Protein AF-A0A3P7T7S3-F1 (afdb_monomer)

Sequence (122 aa):
MASRCMVTDGALITIINRRFWKIALPLADFLIQFIFPGFLLIVLHISFIREPIIDFDNKHNRFGRTPRDQSRILITAVTITFLTVQIPTAFFTIITFTINQFNSNLICEPYITNINVLCYKI

Structure (mmCIF, N/CA/C/O backbone):
data_AF-A0A3P7T7S3-F1
#
_entry.id   AF-A0A3P7T7S3-F1
#
loop_
_atom_site.group_PDB
_atom_site.id
_atom_site.type_symbol
_atom_site.label_atom_id
_atom_site.label_alt_id
_atom_site.label_comp_id
_atom_site.label_asym_id
_atom_site.label_entity_id
_atom_site.label_seq_id
_atom_site.pdbx_PDB_ins_code
_atom_site.Cartn_x
_atom_site.Cartn_y
_atom_site.Cartn_z
_atom_site.occupancy
_atom_site.B_iso_or_equiv
_atom_site.auth_seq_id
_atom_site.auth_comp_id
_atom_site.auth_asym_id
_atom_site.auth_atom_id
_atom_site.pdbx_PDB_model_num
ATOM 1 N N . MET A 1 1 ? -45.788 -15.456 38.166 1.00 43.88 1 MET A N 1
ATOM 2 C CA . MET A 1 1 ? -44.399 -15.798 37.789 1.00 43.88 1 MET A CA 1
ATOM 3 C C . MET A 1 1 ? -44.320 -15.883 36.274 1.00 43.88 1 MET A C 1
ATOM 5 O O . MET A 1 1 ? -44.927 -16.787 35.729 1.00 43.88 1 MET A O 1
ATOM 9 N N . ALA A 1 2 ? -43.673 -14.913 35.621 1.00 49.75 2 ALA A N 1
ATOM 10 C CA . ALA A 1 2 ? -43.110 -14.993 34.261 1.00 49.75 2 ALA A CA 1
ATOM 11 C C . ALA A 1 2 ? -42.591 -13.591 33.891 1.00 49.75 2 ALA A C 1
ATOM 13 O O . ALA A 1 2 ? -43.232 -12.847 33.151 1.00 49.75 2 ALA A O 1
ATOM 14 N N . SER A 1 3 ? -41.465 -13.192 34.491 1.00 46.44 3 SER A N 1
ATOM 15 C CA . SER A 1 3 ? -40.726 -12.012 34.032 1.00 46.44 3 SER A CA 1
ATOM 16 C C . SER A 1 3 ? -39.788 -12.445 32.906 1.00 46.44 3 SER A C 1
ATOM 18 O O . SER A 1 3 ? -39.175 -13.507 32.970 1.00 46.44 3 SER A O 1
ATOM 20 N N . ARG A 1 4 ? -39.766 -11.650 31.842 1.00 49.16 4 ARG A N 1
ATOM 21 C CA . ARG A 1 4 ? -39.233 -11.948 30.511 1.00 49.16 4 ARG A CA 1
ATOM 22 C C . ARG A 1 4 ? -37.712 -12.155 30.510 1.00 49.16 4 ARG A C 1
ATOM 24 O O . ARG A 1 4 ? -36.967 -11.189 30.632 1.00 49.16 4 ARG A O 1
ATOM 31 N N . CYS A 1 5 ? -37.255 -13.373 30.230 1.00 55.66 5 CYS A N 1
ATOM 32 C CA . CYS A 1 5 ? -35.876 -13.660 29.819 1.00 55.66 5 CYS A CA 1
ATOM 33 C C . CYS A 1 5 ? -35.798 -13.712 28.283 1.00 55.66 5 CYS A C 1
ATOM 35 O O . CYS A 1 5 ? -35.611 -14.774 27.706 1.00 55.66 5 CYS A O 1
ATOM 37 N N . MET A 1 6 ? -36.046 -12.588 27.604 1.00 54.06 6 MET A N 1
ATOM 38 C CA . MET A 1 6 ? -35.883 -12.488 26.143 1.00 54.06 6 MET A CA 1
ATOM 39 C C . MET A 1 6 ? -35.630 -11.036 25.717 1.00 54.06 6 MET A C 1
ATOM 41 O O . MET A 1 6 ? -36.409 -10.469 24.960 1.00 54.06 6 MET A O 1
ATOM 45 N N . VAL A 1 7 ? -34.595 -10.384 26.261 1.00 51.78 7 VAL A N 1
ATOM 46 C CA . VAL A 1 7 ? -34.182 -9.023 25.827 1.00 51.78 7 VAL A CA 1
ATOM 47 C C . VAL A 1 7 ? -32.652 -8.832 25.783 1.00 51.78 7 VAL A C 1
ATOM 49 O O . VAL A 1 7 ? -32.177 -7.845 25.234 1.00 51.78 7 VAL A O 1
ATOM 52 N N . THR A 1 8 ? -31.838 -9.774 26.266 1.00 55.78 8 THR A N 1
ATOM 53 C CA . THR A 1 8 ? -30.369 -9.613 26.289 1.00 55.78 8 THR A CA 1
ATOM 54 C C . THR A 1 8 ? -29.646 -10.212 25.082 1.00 55.78 8 THR A C 1
ATOM 56 O O . THR A 1 8 ? -28.674 -9.623 24.616 1.00 55.78 8 THR A O 1
ATOM 59 N N . ASP A 1 9 ? -30.134 -11.312 24.505 1.00 55.72 9 ASP A N 1
ATOM 60 C CA . ASP A 1 9 ? -29.376 -12.035 23.469 1.00 55.72 9 ASP A CA 1
ATOM 61 C C . ASP A 1 9 ? -29.383 -11.305 22.117 1.00 55.72 9 ASP A C 1
ATOM 63 O O . ASP A 1 9 ? -28.350 -11.189 21.458 1.00 55.72 9 ASP A O 1
ATOM 67 N N . GLY A 1 10 ? -30.516 -10.705 21.733 1.00 61.06 10 GLY A N 1
ATOM 68 C CA . GLY A 1 10 ? -30.611 -9.892 20.513 1.00 61.06 10 GLY A CA 1
ATOM 69 C C . GLY A 1 10 ? -29.765 -8.613 20.571 1.00 61.06 10 GLY A C 1
ATOM 70 O O . GLY A 1 10 ? -29.164 -8.218 19.569 1.00 61.06 10 GLY A O 1
ATOM 71 N N . ALA A 1 11 ? -29.660 -7.995 21.752 1.00 61.62 11 ALA A N 1
ATOM 72 C CA . ALA A 1 11 ? -28.814 -6.825 21.988 1.00 61.62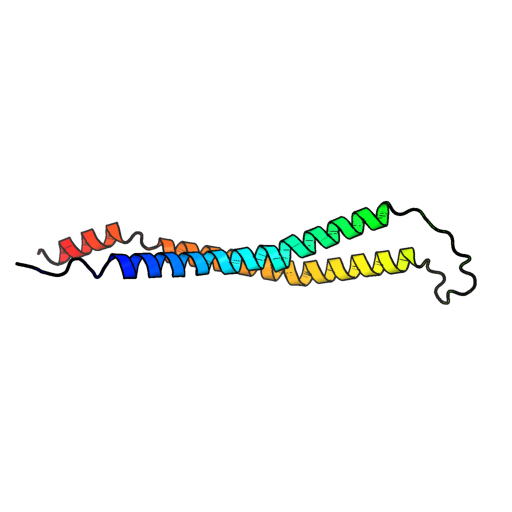 11 ALA A CA 1
ATOM 73 C C . ALA A 1 11 ? -27.320 -7.193 21.974 1.00 61.62 11 ALA A C 1
ATOM 75 O O . ALA A 1 11 ? -26.505 -6.480 21.392 1.00 61.62 11 ALA A O 1
ATOM 76 N N . LEU A 1 12 ? -26.951 -8.341 22.549 1.00 58.94 12 LEU A N 1
ATOM 77 C CA . LEU A 1 12 ? -25.570 -8.819 22.552 1.00 58.94 12 LEU A CA 1
ATOM 78 C C . LEU A 1 12 ? -25.086 -9.161 21.135 1.00 58.94 12 LEU A C 1
ATOM 80 O O . LEU A 1 12 ? -24.010 -8.722 20.730 1.00 58.94 12 LEU A O 1
ATOM 84 N N . ILE A 1 13 ? -25.903 -9.868 20.347 1.00 64.81 13 ILE A N 1
ATOM 85 C CA . ILE A 1 13 ? -25.585 -10.225 18.954 1.00 64.81 13 ILE A CA 1
ATOM 86 C C . ILE A 1 13 ? -25.426 -8.967 18.090 1.00 64.81 13 ILE A C 1
ATOM 88 O O . ILE A 1 13 ? -24.491 -8.869 17.294 1.00 64.81 13 ILE A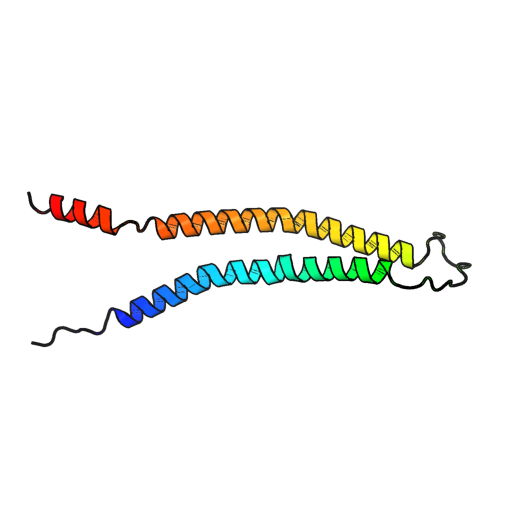 O 1
ATOM 92 N N . THR A 1 14 ? -26.293 -7.968 18.266 1.00 64.81 14 THR A N 1
ATOM 93 C CA . THR A 1 14 ? -26.196 -6.703 17.520 1.00 64.81 14 THR A CA 1
ATOM 94 C C . THR A 1 14 ? -24.982 -5.865 17.929 1.00 64.81 14 THR A C 1
ATOM 96 O O . THR A 1 14 ? -24.334 -5.282 17.058 1.00 64.81 14 THR A O 1
ATOM 99 N N . ILE A 1 15 ? -24.607 -5.846 19.212 1.00 64.31 15 ILE A N 1
ATOM 100 C CA . ILE A 1 15 ? -23.391 -5.171 19.695 1.00 64.31 15 ILE A CA 1
ATOM 101 C C . ILE A 1 15 ? -22.126 -5.859 19.166 1.00 64.31 15 ILE A C 1
ATOM 103 O O . ILE A 1 15 ? -21.222 -5.173 18.682 1.00 64.31 15 ILE A O 1
ATOM 107 N N . ILE A 1 16 ? -22.067 -7.194 19.204 1.00 67.19 16 ILE A N 1
ATOM 108 C CA . ILE A 1 16 ? -20.938 -7.974 18.674 1.00 67.19 16 ILE A CA 1
ATOM 109 C C . ILE A 1 16 ? -20.790 -7.731 17.172 1.00 67.19 16 ILE A C 1
ATOM 111 O O . IL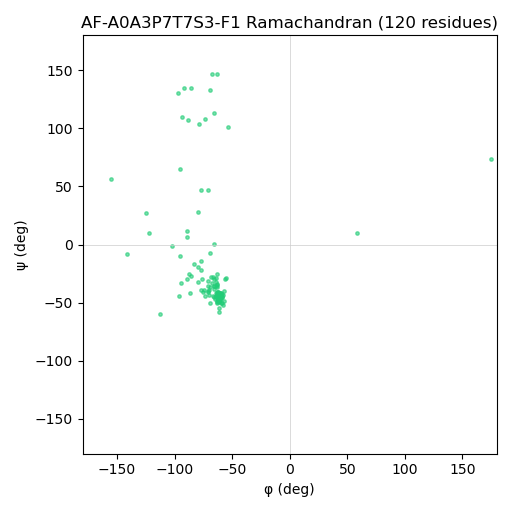E A 1 16 ? -19.695 -7.407 16.717 1.00 67.19 16 ILE A O 1
ATOM 115 N N . ASN A 1 17 ? -21.888 -7.799 16.414 1.00 72.62 17 ASN A N 1
ATOM 116 C CA . ASN A 1 17 ? -21.872 -7.553 14.975 1.00 72.62 17 ASN A CA 1
ATOM 117 C C . ASN A 1 17 ? -21.385 -6.123 14.669 1.00 72.62 17 ASN A C 1
ATOM 119 O O . ASN A 1 17 ? -20.467 -5.922 13.878 1.00 72.62 17 ASN A O 1
ATOM 123 N N . ARG A 1 18 ? -21.905 -5.110 15.374 1.00 72.38 18 ARG A N 1
ATOM 124 C CA . ARG A 1 18 ? -21.488 -3.710 15.182 1.00 72.38 18 ARG A CA 1
ATOM 125 C C . ARG A 1 18 ? -20.014 -3.472 15.532 1.00 72.38 18 ARG A C 1
ATOM 127 O O . ARG A 1 18 ? -19.333 -2.738 14.817 1.00 72.38 18 ARG A O 1
ATOM 134 N N . ARG A 1 19 ? -19.507 -4.077 16.614 1.00 70.00 19 ARG A N 1
ATOM 135 C CA . ARG A 1 19 ? -18.097 -3.961 17.033 1.00 70.00 19 ARG A CA 1
ATOM 136 C C . ARG A 1 19 ? -17.163 -4.695 16.072 1.00 70.00 19 ARG A C 1
ATOM 138 O O . ARG A 1 19 ? -16.106 -4.160 15.748 1.00 70.00 19 ARG A O 1
ATOM 145 N N . PHE A 1 20 ? -17.578 -5.862 15.579 1.00 75.50 20 PHE A N 1
ATOM 146 C CA . PHE A 1 20 ? -16.862 -6.610 14.551 1.00 75.50 20 PHE A CA 1
ATOM 147 C C . PHE A 1 20 ? -16.691 -5.771 13.282 1.00 75.50 20 PHE A C 1
ATOM 149 O O . PHE A 1 20 ? -15.562 -5.552 12.857 1.00 75.50 20 PHE A O 1
ATOM 156 N N . TRP A 1 21 ? -17.772 -5.201 12.737 1.00 77.44 21 TRP A N 1
ATOM 157 C CA . TRP A 1 21 ? -17.694 -4.363 11.533 1.00 77.44 21 TRP A CA 1
ATOM 158 C C . TRP A 1 21 ? -16.853 -3.099 11.730 1.00 77.44 21 TRP A C 1
ATOM 160 O O . TRP A 1 21 ? -16.130 -2.702 10.821 1.00 77.44 21 TRP A O 1
ATOM 170 N N . LYS A 1 22 ? -16.866 -2.499 12.927 1.00 77.38 22 LYS A N 1
ATOM 171 C CA . LYS A 1 22 ? -16.032 -1.328 13.248 1.00 77.38 22 LYS A CA 1
ATOM 172 C C . LYS A 1 22 ? -14.527 -1.624 13.177 1.00 77.38 22 LYS A C 1
ATOM 174 O O . LYS A 1 22 ? -13.747 -0.702 12.961 1.00 77.38 22 LYS A O 1
ATOM 179 N N . ILE A 1 23 ? -14.128 -2.884 13.355 1.00 79.31 23 ILE A N 1
ATOM 180 C CA . ILE A 1 23 ? -12.736 -3.336 13.247 1.00 79.31 23 ILE A CA 1
ATOM 181 C C . ILE A 1 23 ? -12.446 -3.912 11.860 1.00 79.31 23 ILE A C 1
ATOM 183 O O . ILE A 1 23 ? -11.426 -3.591 11.257 1.00 79.31 23 ILE A O 1
ATOM 187 N N . ALA A 1 24 ? -13.352 -4.736 11.340 1.00 84.00 24 ALA A N 1
ATOM 188 C CA . ALA A 1 24 ? -13.185 -5.424 10.070 1.00 84.00 24 ALA A CA 1
ATOM 189 C C . ALA A 1 24 ? -13.148 -4.455 8.881 1.00 84.00 24 ALA A C 1
ATOM 191 O O . ALA A 1 24 ? -12.342 -4.658 7.982 1.00 84.00 24 ALA A O 1
ATOM 192 N N . LEU A 1 25 ? -13.960 -3.389 8.885 1.00 84.00 25 LEU A N 1
ATOM 193 C CA . LEU A 1 25 ? -13.986 -2.399 7.801 1.00 84.00 25 LEU A CA 1
ATOM 194 C C . LEU A 1 25 ? -12.648 -1.672 7.614 1.00 84.00 25 LEU A C 1
ATOM 196 O O . LEU A 1 25 ? -12.098 -1.776 6.523 1.00 84.00 25 LEU A O 1
ATOM 200 N N . PRO A 1 26 ? -12.080 -0.980 8.623 1.00 83.06 26 PRO A N 1
ATOM 201 C CA . PRO A 1 26 ? -10.805 -0.285 8.441 1.00 83.06 26 PRO A CA 1
ATOM 202 C C . PRO A 1 26 ? -9.649 -1.246 8.137 1.00 83.06 26 PRO A C 1
ATOM 204 O O . PRO A 1 26 ? -8.706 -0.874 7.445 1.00 83.06 26 PRO A O 1
ATOM 207 N N . LEU A 1 27 ? -9.721 -2.491 8.616 1.00 83.75 27 LEU A N 1
ATOM 208 C CA . LEU A 1 27 ? -8.708 -3.508 8.343 1.00 83.75 27 LEU A CA 1
ATOM 209 C C . LEU A 1 27 ? -8.805 -4.024 6.899 1.00 83.75 27 LEU A C 1
ATOM 211 O O . LEU A 1 27 ? -7.791 -4.113 6.211 1.00 83.75 27 LEU A O 1
ATOM 215 N N . ALA A 1 28 ? -10.014 -4.302 6.409 1.00 88.19 28 ALA A N 1
ATOM 216 C CA . ALA A 1 28 ? -10.248 -4.654 5.010 1.00 88.19 28 ALA A CA 1
ATOM 217 C C . ALA A 1 28 ? -9.859 -3.506 4.068 1.00 88.19 28 ALA A C 1
ATOM 219 O O . ALA A 1 28 ? -9.224 -3.743 3.042 1.00 88.19 28 ALA A O 1
ATOM 220 N N . ASP A 1 29 ? -10.176 -2.268 4.446 1.00 86.12 29 ASP A N 1
ATOM 221 C CA . ASP A 1 29 ? -9.817 -1.081 3.676 1.00 86.12 29 ASP A CA 1
ATOM 222 C C . ASP A 1 29 ? -8.293 -0.912 3.594 1.00 86.12 29 ASP A C 1
ATOM 224 O O . ASP A 1 29 ? -7.743 -0.703 2.516 1.00 86.12 29 ASP A O 1
ATOM 228 N N . PHE A 1 30 ? -7.573 -1.151 4.695 1.00 87.00 30 PHE A N 1
ATOM 229 C CA . PHE A 1 30 ? -6.109 -1.189 4.696 1.00 87.00 30 PHE A CA 1
ATOM 230 C C . PHE A 1 30 ? -5.542 -2.277 3.767 1.00 87.00 30 PHE A C 1
ATOM 232 O O . PHE A 1 30 ? -4.601 -2.026 3.010 1.00 87.00 30 PHE A O 1
ATOM 239 N N . LEU A 1 31 ? -6.116 -3.484 3.772 1.00 88.94 31 LEU A N 1
ATOM 240 C CA . LEU A 1 31 ? -5.672 -4.562 2.883 1.00 88.94 31 LEU A CA 1
AT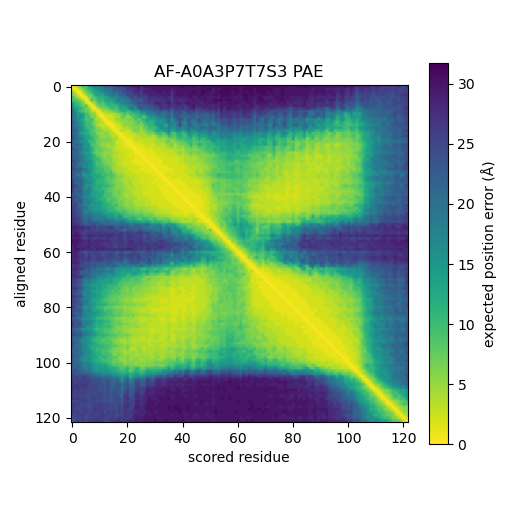OM 241 C C . LEU A 1 31 ? -5.862 -4.197 1.403 1.00 88.94 31 LEU A C 1
ATOM 243 O O . LEU A 1 31 ? -4.952 -4.392 0.596 1.00 88.94 31 LEU A O 1
ATOM 247 N N . ILE A 1 32 ? -7.026 -3.654 1.046 1.00 90.62 32 ILE A N 1
ATOM 248 C CA . ILE A 1 32 ? -7.379 -3.362 -0.348 1.00 90.62 32 ILE A CA 1
ATOM 249 C C . ILE A 1 32 ? -6.682 -2.093 -0.850 1.00 90.62 32 ILE A C 1
ATOM 251 O O . ILE A 1 32 ? -6.234 -2.069 -1.993 1.00 90.62 32 ILE A O 1
ATOM 255 N N . GLN A 1 33 ? -6.554 -1.051 -0.027 1.00 86.88 33 GLN A N 1
ATOM 256 C CA . GLN A 1 33 ? -5.971 0.229 -0.447 1.00 86.88 33 GLN A CA 1
ATOM 257 C C . GLN A 1 33 ? -4.444 0.293 -0.313 1.00 86.88 33 GLN A C 1
ATOM 259 O O . GLN A 1 33 ? -3.808 1.074 -1.024 1.00 86.88 33 GLN A O 1
ATOM 264 N N . PHE A 1 34 ? -3.842 -0.494 0.586 1.00 88.69 34 PHE A N 1
ATOM 265 C CA . PHE A 1 34 ? -2.400 -0.453 0.850 1.00 88.69 34 PHE A CA 1
ATOM 266 C C . PHE A 1 34 ? -1.691 -1.733 0.398 1.00 88.69 34 PHE A C 1
ATOM 268 O O . PHE A 1 34 ? -0.810 -1.686 -0.461 1.00 88.69 34 PHE A O 1
ATOM 275 N N . ILE A 1 35 ? -2.087 -2.886 0.946 1.00 89.44 35 ILE A N 1
ATOM 276 C CA . ILE A 1 35 ? -1.363 -4.152 0.750 1.00 89.44 35 ILE A CA 1
ATOM 277 C C . ILE A 1 35 ? -1.484 -4.647 -0.693 1.00 89.44 35 ILE A C 1
ATOM 279 O O . ILE A 1 35 ? -0.473 -4.949 -1.323 1.00 89.44 35 ILE A O 1
ATOM 283 N N . PHE A 1 36 ? -2.703 -4.714 -1.230 1.00 92.44 36 PHE A N 1
ATOM 284 C CA . PHE A 1 36 ? -2.945 -5.220 -2.580 1.00 92.44 36 PHE A CA 1
ATOM 285 C C . PHE A 1 36 ? -2.247 -4.387 -3.675 1.00 92.44 36 PHE A C 1
ATOM 287 O O . PHE A 1 36 ? -1.444 -4.952 -4.422 1.00 92.44 36 PHE A O 1
ATOM 294 N N . PRO A 1 37 ? -2.453 -3.058 -3.772 1.00 91.31 37 PRO A N 1
ATOM 295 C CA . PRO A 1 37 ? -1.769 -2.241 -4.772 1.00 91.31 37 PRO A CA 1
ATOM 296 C C . PRO A 1 37 ? -0.255 -2.179 -4.545 1.00 91.31 37 PRO A C 1
ATOM 298 O O . PRO A 1 37 ? 0.497 -2.219 -5.516 1.00 91.31 37 PRO A O 1
ATOM 301 N N . GLY A 1 38 ? 0.214 -2.161 -3.291 1.00 91.75 38 GLY A N 1
ATOM 302 C CA . GLY A 1 38 ? 1.644 -2.226 -2.984 1.00 91.75 38 GLY A CA 1
ATOM 303 C C . GLY A 1 38 ? 2.289 -3.519 -3.490 1.00 91.75 38 GLY A C 1
ATOM 304 O O . GLY A 1 38 ? 3.340 -3.484 -4.130 1.00 91.75 38 GLY A O 1
ATOM 305 N N . PHE A 1 39 ? 1.627 -4.659 -3.282 1.00 93.12 39 PHE A N 1
ATOM 306 C CA . PHE A 1 39 ? 2.076 -5.949 -3.802 1.00 93.12 39 PHE A CA 1
ATOM 307 C C . PHE A 1 39 ? 2.114 -5.968 -5.335 1.00 93.12 39 PHE A C 1
ATOM 309 O O . PHE A 1 39 ? 3.123 -6.372 -5.914 1.00 93.12 39 PHE A O 1
ATOM 316 N N . LEU A 1 40 ? 1.057 -5.486 -5.999 1.00 92.88 40 LEU A N 1
ATOM 317 C CA . LEU A 1 40 ? 1.020 -5.404 -7.460 1.00 92.88 40 LEU A CA 1
ATOM 318 C C . LEU A 1 40 ? 2.160 -4.545 -8.015 1.00 92.88 40 LEU A C 1
ATOM 320 O O . LEU A 1 40 ? 2.802 -4.952 -8.981 1.00 92.88 40 LEU A O 1
ATOM 324 N N . LEU A 1 41 ? 2.457 -3.400 -7.392 1.00 92.50 41 LEU A N 1
ATOM 325 C CA . LEU A 1 41 ? 3.577 -2.548 -7.795 1.00 92.50 41 LEU A CA 1
ATOM 326 C C . LEU A 1 41 ? 4.923 -3.269 -7.654 1.00 92.50 41 LEU A C 1
ATOM 328 O O . LEU A 1 41 ? 5.762 -3.163 -8.547 1.00 92.50 41 LEU A O 1
ATOM 332 N N . ILE A 1 42 ? 5.137 -4.034 -6.581 1.00 90.75 42 ILE A N 1
ATOM 333 C CA . ILE A 1 42 ? 6.365 -4.826 -6.398 1.00 90.75 42 ILE A CA 1
ATOM 334 C C . ILE A 1 42 ? 6.494 -5.886 -7.495 1.00 90.75 42 ILE A C 1
ATOM 336 O O . ILE A 1 42 ? 7.544 -5.986 -8.133 1.00 90.75 42 ILE A O 1
ATOM 340 N N . VAL A 1 43 ? 5.425 -6.647 -7.749 1.00 92.06 43 VAL A N 1
ATOM 341 C CA . VAL A 1 43 ? 5.401 -7.659 -8.815 1.00 92.06 43 VAL A CA 1
ATOM 342 C C . VAL A 1 43 ? 5.703 -7.014 -10.163 1.00 92.06 43 VAL A C 1
ATOM 344 O O . VAL A 1 43 ? 6.522 -7.535 -10.915 1.00 92.06 43 VAL A O 1
ATOM 347 N N . LEU A 1 44 ? 5.113 -5.851 -10.441 1.00 89.88 44 LEU A N 1
ATOM 348 C CA . LEU A 1 44 ? 5.345 -5.105 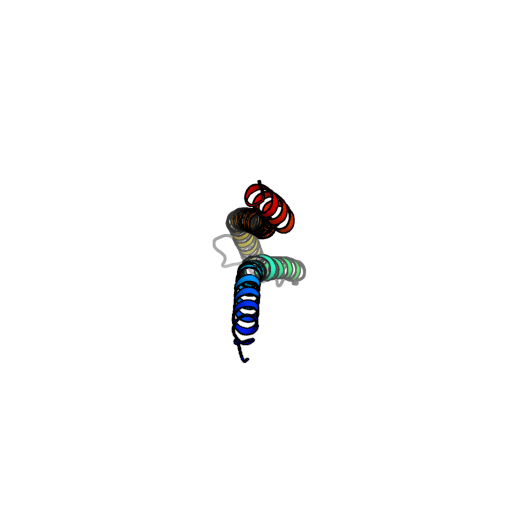-11.671 1.00 89.88 44 LEU A CA 1
ATOM 349 C C . LEU A 1 44 ? 6.835 -4.772 -11.853 1.00 89.88 44 LEU A C 1
ATOM 351 O O . LEU A 1 44 ? 7.396 -5.064 -12.905 1.00 89.88 44 LEU A O 1
ATOM 355 N N . HIS A 1 45 ? 7.510 -4.240 -10.828 1.00 88.44 45 HIS A N 1
ATOM 356 C CA . HIS A 1 45 ? 8.948 -3.950 -10.918 1.00 88.44 45 HIS A CA 1
ATOM 357 C C . HIS A 1 45 ? 9.779 -5.200 -11.205 1.00 88.44 45 HIS A C 1
ATOM 359 O O . HIS A 1 45 ? 10.693 -5.151 -12.027 1.00 88.44 45 HIS A O 1
ATOM 365 N N . ILE A 1 46 ? 9.470 -6.318 -10.543 1.00 88.06 46 ILE A N 1
ATOM 366 C CA . ILE A 1 46 ? 10.193 -7.579 -10.738 1.00 88.06 46 ILE A CA 1
ATOM 367 C C . ILE A 1 46 ? 9.992 -8.090 -12.168 1.00 88.06 46 ILE A C 1
ATOM 369 O O . ILE A 1 46 ? 10.964 -8.478 -12.819 1.00 88.06 46 ILE A O 1
ATOM 373 N N . SER A 1 47 ? 8.757 -8.060 -12.670 1.00 85.56 47 SER A N 1
ATOM 374 C CA . SER A 1 47 ? 8.424 -8.487 -14.032 1.00 85.56 47 SER A CA 1
ATOM 375 C C . SER A 1 47 ? 9.157 -7.650 -15.081 1.00 85.56 47 SER A C 1
ATOM 377 O O . SER A 1 47 ? 9.799 -8.216 -15.962 1.00 8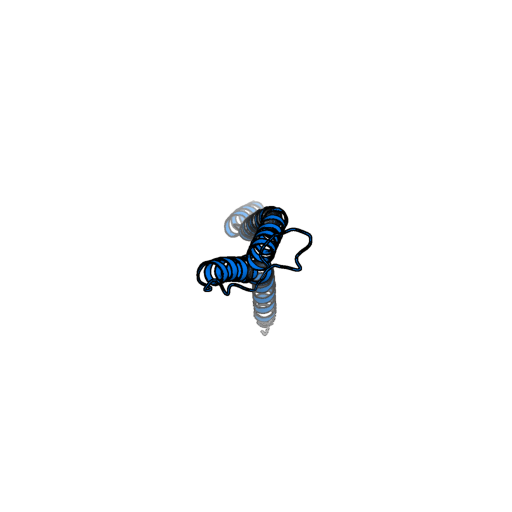5.56 47 SER A O 1
ATOM 379 N N . PHE A 1 48 ? 9.172 -6.321 -14.935 1.00 80.50 48 PHE A N 1
ATOM 380 C CA . PHE A 1 48 ? 9.875 -5.427 -15.865 1.00 80.50 48 PHE A CA 1
ATOM 381 C C . PHE A 1 48 ? 11.404 -5.575 -15.831 1.00 80.50 48 PHE A C 1
ATOM 383 O O . PHE A 1 48 ? 12.065 -5.331 -16.838 1.00 80.50 48 PHE A O 1
ATOM 390 N N . ILE A 1 49 ? 11.990 -5.979 -14.698 1.00 78.62 49 ILE A N 1
ATOM 391 C CA . ILE A 1 49 ? 13.429 -6.283 -14.617 1.00 78.62 49 ILE A CA 1
ATOM 392 C C . ILE A 1 49 ? 13.761 -7.580 -15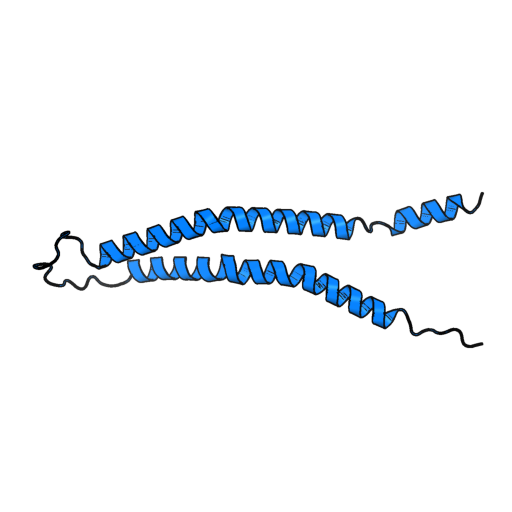.368 1.00 78.62 49 ILE A C 1
ATOM 394 O O . ILE A 1 49 ? 14.834 -7.685 -15.961 1.00 78.62 49 ILE A O 1
ATOM 398 N N . ARG A 1 50 ? 12.861 -8.569 -15.333 1.00 77.06 50 ARG A N 1
ATOM 399 C CA . ARG A 1 50 ? 13.072 -9.894 -15.938 1.00 77.06 50 ARG A CA 1
ATOM 400 C C . ARG A 1 50 ? 12.776 -9.955 -17.434 1.00 77.06 50 ARG A C 1
ATOM 402 O O . ARG A 1 50 ? 13.192 -10.910 -18.083 1.00 77.06 50 ARG A O 1
ATOM 409 N N . GLU A 1 51 ? 12.057 -8.983 -17.980 1.00 71.88 51 GLU A N 1
ATOM 410 C CA . GLU A 1 51 ? 11.643 -9.009 -19.379 1.00 71.88 51 GLU A CA 1
ATOM 411 C C . GLU A 1 51 ? 12.851 -8.822 -20.331 1.00 71.88 51 GLU A C 1
ATOM 413 O O . GLU A 1 51 ? 13.680 -7.926 -20.110 1.00 71.88 51 GLU A O 1
ATOM 418 N N . PRO A 1 52 ? 13.003 -9.644 -21.389 1.00 61.47 52 PRO A N 1
ATOM 419 C CA . PRO A 1 52 ? 14.122 -9.547 -22.328 1.00 61.47 52 PRO A CA 1
ATOM 420 C C . PRO A 1 52 ? 14.060 -8.263 -23.167 1.00 61.47 52 PRO A C 1
ATOM 422 O O . PRO A 1 52 ? 12.986 -7.736 -23.462 1.00 61.47 52 PRO A O 1
ATOM 425 N N . ILE A 1 53 ? 15.228 -7.715 -23.517 1.00 65.62 53 ILE A N 1
ATOM 426 C CA . ILE A 1 53 ? 15.341 -6.490 -24.322 1.00 65.62 53 ILE A CA 1
ATOM 427 C C . ILE A 1 53 ? 14.982 -6.846 -25.762 1.00 65.62 53 ILE A C 1
ATOM 429 O O . ILE A 1 53 ? 15.742 -7.534 -26.436 1.00 65.62 53 ILE A O 1
ATOM 433 N N . ILE A 1 54 ? 13.817 -6.393 -26.219 1.00 63.84 54 ILE A N 1
ATOM 434 C CA . ILE A 1 54 ? 13.449 -6.452 -27.632 1.00 63.84 54 ILE A CA 1
ATOM 435 C C . ILE A 1 54 ? 13.979 -5.167 -28.263 1.00 63.84 54 ILE A C 1
ATOM 437 O O . ILE A 1 54 ? 13.486 -4.076 -27.968 1.00 63.84 54 ILE A O 1
ATOM 441 N N . ASP A 1 55 ? 15.037 -5.298 -29.057 1.00 62.62 55 ASP A N 1
ATOM 442 C CA . ASP A 1 55 ? 15.686 -4.169 -29.711 1.00 62.62 55 ASP A CA 1
ATOM 443 C C . ASP A 1 55 ? 14.867 -3.767 -30.945 1.00 62.62 55 ASP A C 1
ATOM 445 O O . ASP A 1 55 ? 14.844 -4.466 -31.959 1.00 62.62 55 ASP A O 1
ATOM 449 N N . PHE A 1 56 ? 14.117 -2.673 -30.827 1.00 63.03 56 PHE A N 1
ATOM 450 C CA . PHE A 1 56 ? 13.422 -2.056 -31.951 1.00 63.03 56 PHE A CA 1
ATOM 451 C C . PHE A 1 56 ? 14.286 -0.913 -32.479 1.00 63.03 56 PHE A C 1
ATOM 453 O O . PHE A 1 56 ? 14.723 -0.063 -31.700 1.00 63.03 56 PHE A O 1
ATOM 460 N N . ASP A 1 57 ? 14.508 -0.882 -33.796 1.00 61.53 57 ASP A N 1
ATOM 461 C CA . ASP A 1 57 ? 15.275 0.159 -34.487 1.00 61.53 57 ASP A CA 1
ATOM 462 C C . ASP A 1 57 ? 14.714 1.554 -34.131 1.00 61.53 57 ASP A C 1
ATOM 464 O O . ASP A 1 57 ? 13.658 1.980 -34.602 1.00 61.53 57 ASP A O 1
ATOM 468 N N . ASN A 1 58 ? 15.393 2.259 -33.220 1.00 61.81 58 ASN A N 1
ATOM 469 C CA . ASN A 1 58 ? 14.923 3.484 -32.554 1.00 61.81 58 ASN A CA 1
ATOM 470 C C . ASN A 1 58 ? 15.077 4.742 -33.430 1.00 61.81 58 ASN A C 1
ATOM 472 O O . ASN A 1 58 ? 15.215 5.862 -32.934 1.00 61.81 58 ASN A O 1
ATOM 476 N N . LYS A 1 59 ? 15.032 4.588 -34.755 1.00 59.00 59 LYS A N 1
ATOM 477 C CA . LYS A 1 59 ? 15.338 5.648 -35.723 1.00 59.00 59 LYS A CA 1
ATOM 478 C C . LYS A 1 59 ? 14.308 6.788 -35.763 1.00 59.00 59 LYS A C 1
ATOM 480 O O . LYS A 1 59 ? 14.519 7.770 -36.469 1.00 59.00 59 LYS A O 1
ATOM 485 N N . HIS A 1 60 ? 13.181 6.673 -35.053 1.00 60.66 60 HIS A N 1
ATOM 486 C CA . HIS A 1 60 ? 12.062 7.636 -35.077 1.00 60.66 60 HIS A CA 1
ATOM 487 C C . HIS A 1 60 ? 11.701 8.230 -33.703 1.00 60.66 60 HIS A C 1
ATOM 489 O O . HIS A 1 60 ? 10.687 8.914 -33.568 1.00 60.66 60 HIS A O 1
ATOM 495 N N . ASN A 1 61 ? 12.513 8.007 -32.667 1.00 64.50 61 ASN A N 1
ATOM 496 C CA . ASN A 1 61 ? 12.168 8.427 -31.312 1.00 64.50 61 ASN A CA 1
ATOM 497 C C . ASN A 1 61 ? 12.753 9.815 -30.972 1.00 64.50 61 ASN A C 1
ATOM 499 O O . ASN A 1 61 ? 13.960 9.955 -30.781 1.00 64.50 61 ASN A O 1
ATOM 503 N N . ARG A 1 62 ? 11.903 10.851 -30.856 1.00 67.50 62 ARG A N 1
AT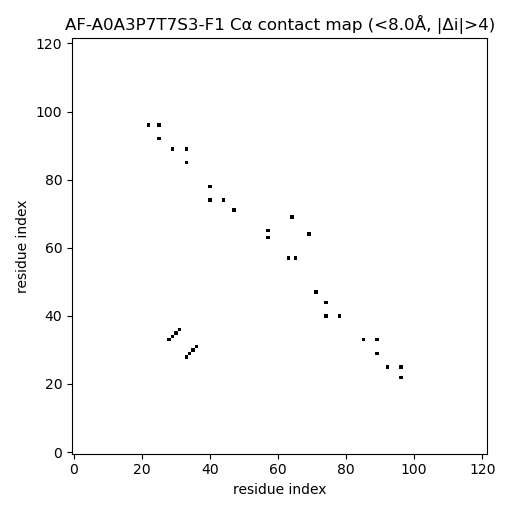OM 504 C CA . ARG A 1 62 ? 12.309 12.264 -30.631 1.00 67.50 62 ARG A CA 1
ATOM 505 C C . ARG A 1 62 ? 13.197 12.472 -29.395 1.00 67.50 62 ARG A C 1
ATOM 507 O O . ARG A 1 62 ? 13.992 13.404 -29.365 1.00 67.50 62 ARG A O 1
ATOM 514 N N . PHE A 1 63 ? 13.045 11.625 -28.379 1.00 66.19 63 PHE A N 1
ATOM 515 C CA . PHE A 1 63 ? 13.771 11.723 -27.109 1.00 66.19 63 PHE A CA 1
ATOM 516 C C . PHE A 1 63 ? 14.929 10.727 -26.978 1.00 66.19 63 PHE A C 1
ATOM 518 O O . PHE A 1 63 ? 15.572 10.702 -25.932 1.00 66.19 63 PHE A O 1
ATOM 525 N N . GLY A 1 64 ? 15.163 9.872 -27.983 1.00 64.69 64 GLY A N 1
ATOM 526 C CA . GLY A 1 64 ? 16.220 8.852 -27.955 1.00 64.69 64 GLY A CA 1
ATOM 527 C C . GLY A 1 64 ? 16.132 7.845 -26.797 1.00 64.69 64 GLY A C 1
ATOM 528 O O . GLY A 1 64 ? 17.078 7.098 -26.573 1.00 64.69 64 GLY A O 1
ATOM 529 N N . ARG A 1 65 ? 15.028 7.823 -26.036 1.00 69.44 65 ARG A N 1
ATOM 530 C CA . ARG A 1 65 ? 14.815 6.892 -24.920 1.00 69.44 65 ARG A CA 1
ATOM 531 C C . ARG A 1 65 ? 14.106 5.644 -25.395 1.00 69.44 65 ARG A C 1
ATOM 533 O O . ARG A 1 65 ? 13.081 5.742 -26.060 1.00 69.44 65 ARG A O 1
ATOM 540 N N . THR A 1 66 ? 14.588 4.486 -24.964 1.00 72.56 66 THR A N 1
ATOM 541 C CA . THR A 1 66 ? 13.901 3.227 -25.238 1.00 72.56 66 THR A CA 1
ATOM 542 C C . THR A 1 66 ? 12.514 3.222 -24.569 1.00 72.56 66 THR A C 1
ATOM 544 O O . THR A 1 66 ? 12.348 3.806 -23.490 1.00 72.56 66 THR A O 1
ATOM 547 N N . PRO A 1 67 ? 11.496 2.572 -25.164 1.00 74.81 67 PRO A N 1
ATOM 548 C CA . PRO A 1 67 ? 10.171 2.445 -24.546 1.00 74.81 67 PRO A CA 1
ATOM 549 C C . PRO A 1 67 ? 10.243 1.800 -23.149 1.00 74.81 67 PRO A C 1
ATOM 551 O O . PRO A 1 67 ? 9.493 2.171 -22.251 1.00 74.81 67 PRO A O 1
ATOM 554 N N . ARG A 1 68 ? 11.232 0.926 -22.920 1.00 73.88 68 ARG A N 1
ATOM 555 C CA . ARG A 1 68 ? 11.547 0.350 -21.607 1.00 73.88 68 ARG A CA 1
ATOM 556 C C . ARG A 1 68 ? 11.918 1.406 -20.566 1.00 73.88 68 ARG A C 1
ATOM 558 O O . ARG A 1 68 ? 11.406 1.360 -19.449 1.00 73.88 68 ARG A O 1
ATOM 565 N N . ASP A 1 69 ? 12.802 2.343 -20.905 1.00 77.31 69 ASP A N 1
ATOM 566 C CA . ASP A 1 69 ? 13.218 3.390 -19.965 1.00 77.31 69 ASP A CA 1
ATOM 567 C C . ASP A 1 69 ? 12.046 4.296 -19.589 1.00 77.31 69 ASP A C 1
ATOM 569 O O . ASP A 1 69 ? 11.921 4.704 -18.435 1.00 77.31 69 ASP A O 1
ATOM 573 N N . GLN A 1 70 ? 11.147 4.564 -20.538 1.00 81.12 70 GLN A N 1
ATOM 574 C CA . GLN A 1 70 ? 9.924 5.321 -20.278 1.00 81.12 70 GLN A CA 1
ATOM 575 C C . GLN A 1 70 ? 8.993 4.574 -19.317 1.00 81.12 70 GLN A C 1
ATOM 577 O O . GLN A 1 70 ? 8.554 5.161 -18.328 1.00 81.12 70 GLN A O 1
ATOM 582 N N . SER A 1 71 ? 8.749 3.279 -19.542 1.00 85.12 71 SER A N 1
ATOM 583 C CA . SER A 1 71 ? 7.956 2.450 -18.627 1.00 85.12 71 SER A CA 1
ATOM 584 C C . SER A 1 71 ? 8.587 2.369 -17.238 1.00 85.12 71 SER A C 1
ATOM 586 O O . SER A 1 71 ? 7.887 2.508 -16.240 1.00 85.12 71 SER A O 1
ATOM 588 N N . ARG A 1 72 ? 9.913 2.224 -17.137 1.00 83.81 72 ARG A N 1
ATOM 589 C CA . ARG A 1 72 ? 10.613 2.174 -15.845 1.00 83.81 72 ARG A CA 1
ATOM 590 C C . ARG A 1 72 ? 10.473 3.480 -15.065 1.00 83.81 72 ARG A C 1
ATOM 592 O O . ARG A 1 72 ? 10.205 3.447 -13.864 1.00 83.81 72 ARG A O 1
ATOM 599 N N . ILE A 1 73 ? 10.623 4.621 -15.739 1.00 87.62 73 ILE A N 1
ATOM 600 C CA . ILE A 1 73 ? 10.415 5.944 -15.136 1.00 87.62 73 ILE A CA 1
ATOM 601 C C . ILE A 1 73 ? 8.960 6.095 -14.685 1.00 87.62 73 ILE A C 1
ATOM 603 O O . ILE A 1 73 ? 8.721 6.524 -13.559 1.00 87.62 73 ILE A O 1
ATOM 607 N N . LEU A 1 74 ? 8.001 5.692 -15.522 1.00 89.19 74 LEU A N 1
ATOM 608 C CA . LEU A 1 74 ? 6.576 5.760 -15.206 1.00 89.19 74 LEU A CA 1
ATOM 609 C C . LEU A 1 74 ? 6.229 4.931 -13.963 1.00 89.19 74 LEU A C 1
ATOM 611 O O . LEU A 1 74 ? 5.616 5.444 -13.033 1.00 89.19 74 LEU A O 1
ATOM 615 N N . ILE A 1 75 ? 6.663 3.673 -13.916 1.00 89.75 75 ILE A N 1
ATOM 616 C CA . ILE A 1 75 ? 6.400 2.759 -12.796 1.00 89.75 75 ILE A CA 1
ATOM 617 C C . ILE A 1 75 ? 7.025 3.287 -11.504 1.00 89.75 75 ILE A C 1
ATOM 619 O O . ILE A 1 75 ? 6.383 3.284 -10.451 1.00 89.75 75 ILE A O 1
ATOM 623 N N . THR A 1 76 ? 8.253 3.802 -11.589 1.00 89.31 76 THR A N 1
ATOM 624 C CA . THR A 1 76 ? 8.937 4.405 -10.441 1.00 89.31 76 THR A CA 1
ATOM 625 C C . THR A 1 76 ? 8.180 5.639 -9.944 1.00 89.31 76 THR A C 1
ATOM 627 O O . THR A 1 76 ? 7.956 5.775 -8.744 1.00 89.31 76 THR A O 1
ATOM 630 N N . ALA A 1 77 ? 7.723 6.511 -10.849 1.00 92.69 77 ALA A N 1
ATOM 631 C CA . ALA A 1 77 ? 6.950 7.700 -10.498 1.00 92.69 77 ALA A CA 1
ATOM 632 C C . ALA A 1 77 ? 5.622 7.341 -9.816 1.00 92.69 77 ALA A C 1
ATOM 634 O O . ALA A 1 77 ? 5.335 7.854 -8.737 1.00 92.69 77 ALA A O 1
ATOM 635 N N . VAL A 1 78 ? 4.859 6.401 -10.387 1.00 93.25 78 VAL A N 1
ATOM 636 C CA . VAL A 1 78 ? 3.603 5.900 -9.800 1.00 93.25 78 VAL A CA 1
ATOM 637 C C . VAL A 1 78 ? 3.839 5.343 -8.398 1.00 93.25 78 VAL A C 1
ATOM 639 O O . VAL A 1 78 ? 3.053 5.593 -7.489 1.00 93.25 78 VAL A O 1
ATOM 642 N N . THR A 1 79 ? 4.947 4.636 -8.198 1.00 92.94 79 THR A N 1
ATOM 643 C CA . THR A 1 79 ? 5.280 4.024 -6.907 1.00 92.94 79 THR A CA 1
ATOM 644 C C . THR A 1 79 ? 5.662 5.061 -5.866 1.00 92.94 79 THR A C 1
ATOM 646 O O . THR A 1 79 ? 5.213 4.970 -4.727 1.00 92.94 79 THR A O 1
ATOM 649 N N . ILE A 1 80 ? 6.430 6.083 -6.247 1.00 93.44 80 ILE A N 1
ATOM 650 C CA . ILE A 1 80 ? 6.745 7.201 -5.354 1.00 93.44 80 ILE A CA 1
ATOM 651 C C . ILE A 1 80 ? 5.456 7.917 -4.947 1.00 93.44 80 ILE A C 1
ATOM 653 O O . ILE A 1 80 ? 5.218 8.085 -3.755 1.00 93.44 80 ILE A O 1
ATOM 657 N N . THR A 1 81 ? 4.592 8.268 -5.905 1.00 93.44 81 THR A N 1
ATOM 658 C CA . THR A 1 81 ? 3.308 8.925 -5.616 1.00 93.44 81 THR A CA 1
ATOM 659 C C . THR A 1 81 ? 2.413 8.066 -4.723 1.00 93.44 81 THR A C 1
ATOM 661 O O . THR A 1 81 ? 1.812 8.574 -3.776 1.00 93.44 81 THR A O 1
ATOM 664 N N . PHE A 1 82 ? 2.357 6.757 -4.979 1.00 93.81 82 PHE A N 1
ATOM 665 C CA . PHE A 1 82 ? 1.632 5.813 -4.136 1.00 93.81 82 PHE A CA 1
ATOM 666 C C . PHE A 1 82 ? 2.164 5.841 -2.699 1.00 93.81 82 PHE A C 1
ATOM 668 O O . PHE A 1 82 ? 1.392 6.037 -1.767 1.00 93.81 82 PHE A O 1
ATOM 675 N N . LEU A 1 83 ? 3.480 5.732 -2.497 1.00 92.31 83 LEU A N 1
ATOM 676 C CA . LEU A 1 83 ? 4.075 5.736 -1.159 1.00 92.31 83 LEU A CA 1
ATOM 677 C C . LEU A 1 83 ? 3.863 7.067 -0.426 1.00 92.31 83 LEU A C 1
ATOM 679 O O . LEU A 1 83 ? 3.523 7.056 0.756 1.00 92.31 83 LEU A O 1
ATOM 683 N N . THR A 1 84 ? 4.007 8.207 -1.108 1.00 94.06 84 THR A N 1
ATOM 684 C CA . THR A 1 84 ? 3.846 9.526 -0.474 1.00 94.06 84 THR A CA 1
ATOM 685 C C . THR A 1 84 ? 2.427 9.771 0.024 1.00 94.06 84 THR A C 1
ATOM 687 O O . THR A 1 84 ? 2.252 10.447 1.032 1.00 94.06 84 THR A O 1
ATOM 690 N N . VAL A 1 85 ? 1.418 9.226 -0.661 1.00 92.25 85 VAL A N 1
ATOM 691 C CA . VAL A 1 85 ? 0.010 9.372 -0.259 1.00 92.25 85 VAL A CA 1
ATOM 692 C C . VAL A 1 85 ? -0.390 8.299 0.752 1.00 92.25 85 VAL A C 1
ATOM 694 O O . VAL A 1 85 ? -1.069 8.586 1.737 1.00 92.25 85 VAL A O 1
ATOM 697 N N . GLN A 1 86 ? 0.050 7.061 0.543 1.00 90.12 86 GLN A N 1
ATOM 698 C CA . GLN A 1 86 ? -0.465 5.923 1.294 1.00 90.12 86 GLN A CA 1
ATOM 699 C C . GLN A 1 86 ? 0.242 5.691 2.631 1.00 90.12 86 GLN A C 1
ATOM 701 O O . GLN A 1 86 ? -0.396 5.193 3.556 1.00 90.12 86 GLN A O 1
ATOM 706 N N . ILE A 1 87 ? 1.515 6.082 2.790 1.00 89.69 87 ILE A N 1
ATOM 707 C CA . ILE A 1 87 ? 2.220 5.964 4.081 1.00 89.69 87 ILE A CA 1
ATOM 708 C C . ILE A 1 87 ? 1.564 6.838 5.168 1.00 89.69 87 ILE A C 1
ATOM 710 O O . ILE A 1 87 ? 1.262 6.301 6.238 1.00 89.69 87 ILE A O 1
ATOM 714 N N . PRO A 1 88 ? 1.285 8.141 4.940 1.00 92.19 88 PRO A N 1
ATOM 715 C CA . PRO A 1 88 ? 0.580 8.960 5.926 1.00 92.19 88 PRO A CA 1
ATOM 716 C C . PRO A 1 88 ? -0.803 8.400 6.268 1.00 92.19 88 PRO A C 1
ATOM 718 O O . PRO A 1 88 ? -1.145 8.285 7.443 1.00 92.19 88 PRO A O 1
ATOM 721 N N . THR A 1 89 ? -1.574 7.993 5.257 1.00 89.31 89 THR A N 1
ATOM 722 C CA . THR A 1 89 ? -2.913 7.415 5.442 1.00 89.31 89 THR A CA 1
ATOM 723 C C . THR A 1 89 ? -2.860 6.147 6.294 1.00 89.31 89 THR A C 1
ATOM 725 O O . THR A 1 89 ? -3.612 6.023 7.257 1.00 89.31 89 THR A O 1
ATOM 728 N N . ALA A 1 90 ? -1.923 5.236 6.015 1.00 87.19 90 ALA A N 1
ATOM 729 C CA . ALA A 1 90 ? -1.705 4.035 6.817 1.00 87.19 90 ALA A CA 1
ATOM 730 C C . ALA A 1 90 ? -1.373 4.368 8.280 1.00 87.19 90 ALA A C 1
ATOM 732 O O . ALA A 1 90 ? -1.942 3.774 9.197 1.00 87.19 90 ALA A O 1
ATOM 733 N N . PHE A 1 91 ? -0.489 5.342 8.504 1.00 89.44 91 PHE A N 1
ATOM 734 C CA . PHE A 1 91 ? -0.094 5.770 9.842 1.00 89.44 91 PHE A CA 1
ATOM 735 C C . PHE A 1 91 ? -1.277 6.326 10.646 1.00 89.44 91 PHE A C 1
ATOM 737 O O . PHE A 1 91 ? -1.519 5.883 11.771 1.00 89.44 91 PHE A O 1
ATOM 744 N N . PHE A 1 92 ? -2.059 7.237 10.056 1.00 89.31 92 PHE A N 1
ATOM 745 C CA . PHE A 1 92 ? -3.256 7.779 10.703 1.00 89.31 92 PHE A CA 1
ATOM 746 C C . PHE A 1 92 ? -4.283 6.689 11.003 1.00 89.31 92 PHE A C 1
ATOM 748 O O . PHE A 1 92 ? -4.780 6.623 12.125 1.00 89.31 92 PHE A O 1
ATOM 755 N N . THR A 1 93 ? -4.549 5.788 10.057 1.00 86.12 93 THR A N 1
ATOM 756 C CA . THR A 1 93 ? -5.502 4.688 10.253 1.00 86.12 93 THR A CA 1
ATOM 757 C C . THR A 1 93 ? -5.085 3.772 11.402 1.00 86.12 93 THR A C 1
ATOM 759 O O . THR A 1 93 ? -5.923 3.435 12.239 1.00 86.12 93 THR A O 1
ATOM 762 N N . ILE A 1 94 ? -3.799 3.415 11.511 1.00 86.00 94 ILE A N 1
ATOM 763 C CA . ILE A 1 94 ? -3.287 2.582 12.612 1.00 86.00 94 ILE A CA 1
ATOM 764 C C . ILE A 1 94 ? -3.432 3.301 13.955 1.00 86.00 94 ILE A C 1
ATOM 766 O O . ILE A 1 94 ? -3.890 2.692 14.924 1.00 86.00 94 ILE A O 1
ATOM 770 N N . ILE A 1 95 ? -3.094 4.591 14.030 1.00 87.56 95 ILE A N 1
ATOM 771 C CA . ILE A 1 95 ? -3.243 5.378 15.262 1.00 87.56 95 ILE A CA 1
ATOM 772 C C . ILE A 1 95 ? -4.712 5.476 15.663 1.00 87.56 95 ILE A C 1
ATOM 774 O O . ILE A 1 95 ? -5.061 5.176 16.804 1.00 87.56 95 ILE A O 1
ATOM 778 N N . THR A 1 96 ? -5.590 5.848 14.733 1.00 86.00 96 THR A N 1
ATOM 779 C CA . THR A 1 96 ? -7.028 5.958 14.985 1.00 86.00 96 THR A CA 1
ATOM 780 C C . THR A 1 96 ? -7.617 4.619 15.414 1.00 86.00 96 THR A C 1
ATOM 782 O O . THR A 1 96 ? -8.405 4.567 16.359 1.00 86.00 96 THR A O 1
ATOM 785 N N . PHE A 1 97 ? -7.215 3.522 14.775 1.00 82.94 97 PHE A N 1
ATOM 786 C CA . PHE A 1 97 ? -7.622 2.178 15.164 1.00 82.94 97 PHE A CA 1
ATOM 787 C C . PHE A 1 97 ? -7.150 1.826 16.580 1.00 82.94 97 PHE A C 1
ATOM 789 O O . PHE A 1 97 ? -7.942 1.365 17.402 1.00 82.94 97 PHE A O 1
ATOM 796 N N . THR A 1 98 ? -5.889 2.120 16.891 1.00 82.81 98 THR A N 1
ATOM 797 C CA . THR A 1 98 ? -5.275 1.869 18.199 1.00 82.81 98 THR A CA 1
ATOM 798 C C . THR A 1 98 ? -5.988 2.644 19.308 1.00 82.81 98 THR A C 1
ATOM 800 O O . THR A 1 98 ? -6.406 2.052 20.301 1.00 82.81 98 THR A O 1
ATOM 803 N N . ILE A 1 99 ? -6.227 3.945 19.114 1.00 83.56 99 ILE A N 1
ATOM 804 C CA . ILE A 1 99 ? -6.974 4.790 20.061 1.00 83.56 99 ILE A CA 1
ATOM 805 C C . ILE A 1 99 ? -8.400 4.261 20.249 1.00 83.56 99 ILE A C 1
ATOM 807 O O . ILE A 1 99 ? -8.876 4.137 21.377 1.00 83.56 99 ILE A O 1
ATOM 811 N N . ASN A 1 100 ? -9.086 3.902 19.161 1.00 77.69 100 ASN A N 1
ATOM 812 C CA . ASN A 1 100 ? -10.438 3.351 19.232 1.00 77.69 100 ASN A CA 1
ATOM 813 C C . ASN A 1 100 ? -10.489 2.018 19.986 1.00 77.69 100 ASN A C 1
ATOM 815 O O . ASN A 1 100 ? -11.454 1.768 20.712 1.00 77.69 100 ASN A O 1
ATOM 819 N N . GLN A 1 101 ? -9.465 1.178 19.844 1.00 76.25 101 GLN A N 1
ATOM 820 C CA . GLN A 1 101 ? -9.359 -0.081 20.570 1.00 76.25 101 GLN A CA 1
ATOM 821 C C . GLN A 1 101 ? -9.097 0.154 22.063 1.00 76.25 101 GLN A C 1
ATOM 823 O O . GLN A 1 101 ? -9.770 -0.459 22.889 1.00 76.25 101 GLN A O 1
ATOM 828 N N . PHE A 1 102 ? -8.205 1.082 22.426 1.00 76.56 102 PHE A N 1
ATOM 829 C CA . PHE A 1 102 ? -7.971 1.452 23.828 1.00 76.56 102 PHE A CA 1
ATOM 830 C C . PHE A 1 102 ? -9.214 2.066 24.484 1.00 76.56 102 PHE A C 1
ATOM 832 O O . PHE A 1 102 ? -9.600 1.633 25.566 1.00 76.56 102 PHE A O 1
ATOM 839 N N . ASN A 1 103 ? -9.914 2.976 23.803 1.00 68.25 103 ASN A N 1
ATOM 840 C CA . ASN A 1 103 ? -11.173 3.546 24.296 1.00 68.25 103 ASN A CA 1
ATOM 841 C C . ASN A 1 103 ? -12.282 2.493 24.442 1.00 68.25 103 ASN A C 1
ATOM 843 O O . ASN A 1 103 ? -13.084 2.565 25.366 1.00 68.25 103 ASN A O 1
ATOM 847 N N . SER A 1 104 ? -12.323 1.489 23.560 1.00 62.69 104 SER A N 1
ATOM 848 C CA . SER A 1 104 ? -13.302 0.394 23.652 1.00 62.69 104 SER A CA 1
ATOM 849 C C . SER A 1 104 ? -12.945 -0.646 24.723 1.00 62.69 104 SER A C 1
ATOM 851 O O . SER A 1 104 ? -13.824 -1.377 25.176 1.00 62.69 104 SER A O 1
ATOM 853 N N . ASN A 1 105 ? -11.670 -0.737 25.114 1.00 59.34 105 ASN A N 1
ATOM 854 C CA . ASN A 1 105 ? -11.174 -1.643 26.154 1.00 59.34 105 ASN A CA 1
ATOM 855 C C . ASN A 1 105 ? -11.070 -0.979 27.538 1.00 59.34 105 ASN A C 1
ATOM 857 O O . ASN A 1 105 ? -10.935 -1.690 28.526 1.00 59.34 105 ASN A O 1
ATOM 861 N N . LEU A 1 106 ? -11.222 0.349 27.637 1.00 51.66 106 LEU A N 1
ATOM 862 C CA . LEU A 1 106 ? -11.413 1.074 28.904 1.00 51.66 106 LEU A CA 1
ATOM 863 C C . LEU A 1 106 ? -12.743 0.743 29.607 1.00 51.66 106 LEU A C 1
ATOM 865 O O . LEU A 1 106 ? -12.946 1.158 30.744 1.00 51.66 106 LEU A O 1
ATOM 869 N N . ILE A 1 107 ? -13.566 -0.139 29.028 1.00 48.62 107 ILE A N 1
ATOM 870 C CA . ILE A 1 107 ? -14.526 -0.977 29.765 1.00 48.62 107 ILE A CA 1
ATOM 871 C C . ILE A 1 107 ? -13.755 -2.059 30.570 1.00 48.62 107 ILE A C 1
ATOM 873 O O . ILE A 1 107 ? -14.124 -3.228 30.614 1.00 48.62 107 ILE A O 1
ATOM 877 N N . CYS A 1 108 ? -12.703 -1.659 31.291 1.00 42.06 108 CYS A N 1
ATOM 878 C CA . CYS A 1 108 ? -12.351 -2.241 32.586 1.00 42.06 108 CYS A CA 1
ATOM 879 C C . CYS A 1 108 ? -13.312 -1.671 33.649 1.00 42.06 108 CYS A C 1
ATOM 881 O O . CYS A 1 108 ? -12.920 -1.268 34.742 1.00 42.06 108 CYS A O 1
ATOM 883 N N . GLU A 1 109 ? -14.606 -1.682 33.331 1.00 40.44 109 GLU A N 1
ATOM 884 C CA . GLU A 1 109 ? -15.706 -1.304 34.204 1.00 40.44 109 GLU A CA 1
ATOM 885 C C . GLU A 1 109 ? -16.279 -2.464 35.056 1.00 40.44 109 GLU A C 1
ATOM 887 O O . GLU A 1 109 ? -17.306 -2.245 35.691 1.00 40.44 109 GLU A O 1
ATOM 892 N N . PRO A 1 110 ? -15.694 -3.682 35.199 1.00 47.34 110 PRO A N 1
ATOM 893 C CA . PRO A 1 110 ? -16.113 -4.530 36.315 1.00 47.34 110 PRO A CA 1
ATOM 894 C C . PRO A 1 110 ? -15.488 -4.066 37.647 1.00 47.34 110 PRO A C 1
ATOM 896 O O . PRO A 1 110 ? -15.951 -4.466 38.715 1.00 47.34 110 PRO A O 1
ATOM 899 N N . TYR A 1 111 ? -14.468 -3.194 37.614 1.00 41.19 111 TYR A N 1
ATOM 900 C CA . TYR A 1 111 ? -13.834 -2.664 38.829 1.00 41.19 111 TYR A CA 1
ATOM 901 C C . TYR A 1 111 ? -14.492 -1.376 39.352 1.00 41.19 111 TYR A C 1
ATOM 903 O O . TYR A 1 111 ? -14.534 -1.173 40.562 1.00 41.19 111 TYR A O 1
ATOM 911 N N . ILE A 1 112 ? -15.077 -0.541 38.484 1.00 46.22 112 ILE A N 1
ATOM 912 C CA . ILE A 1 112 ? -15.790 0.684 38.904 1.00 46.22 112 ILE A CA 1
ATOM 913 C C . ILE A 1 112 ? -17.209 0.363 39.405 1.00 46.22 112 ILE A C 1
ATOM 915 O O . ILE A 1 112 ? -17.690 0.982 40.355 1.00 46.22 112 ILE A O 1
ATOM 919 N N . THR A 1 113 ? -17.862 -0.664 38.852 1.00 46.97 113 THR A N 1
ATOM 920 C CA . THR A 1 113 ? -19.179 -1.114 39.335 1.00 46.97 113 THR A CA 1
ATOM 921 C C . THR A 1 113 ? -19.129 -1.683 40.757 1.00 46.97 113 THR A C 1
ATOM 923 O O . THR A 1 113 ? -20.080 -1.490 41.509 1.00 46.97 113 THR A O 1
ATOM 926 N N . ASN A 1 114 ? -18.011 -2.279 41.191 1.00 43.53 114 ASN A N 1
ATOM 927 C CA . ASN A 1 114 ? -17.845 -2.709 42.587 1.00 43.53 114 ASN A CA 1
ATOM 928 C C . ASN A 1 114 ? -17.669 -1.537 43.572 1.00 43.53 114 ASN A C 1
ATOM 930 O O . ASN A 1 114 ? -18.127 -1.628 44.708 1.00 43.53 114 ASN A O 1
ATOM 934 N N . ILE A 1 115 ? -17.063 -0.421 43.151 1.00 46.38 115 ILE A N 1
ATOM 935 C CA . ILE A 1 115 ? -16.893 0.765 44.010 1.00 46.38 115 ILE A CA 1
ATOM 936 C C . ILE A 1 115 ? -18.217 1.529 44.148 1.00 46.38 115 ILE A C 1
ATOM 938 O O . ILE A 1 115 ? -18.588 1.924 45.253 1.00 46.38 115 ILE A O 1
ATOM 942 N N . ASN A 1 116 ? -18.984 1.668 43.062 1.00 39.00 116 ASN A N 1
ATOM 943 C CA . ASN A 1 116 ? -20.290 2.329 43.123 1.00 39.00 116 ASN A CA 1
ATOM 944 C C . ASN A 1 116 ? -21.319 1.528 43.938 1.00 39.00 116 ASN A C 1
ATOM 946 O O . ASN A 1 116 ? -22.117 2.128 44.650 1.00 39.00 116 ASN A O 1
ATOM 950 N N . VAL A 1 117 ? -21.275 0.190 43.930 1.00 44.31 117 VAL A N 1
ATOM 951 C CA . VAL A 1 117 ? -22.145 -0.628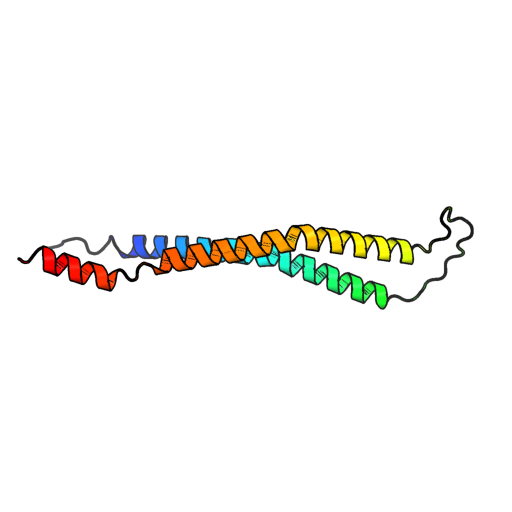 44.802 1.00 44.31 117 VAL A CA 1
ATOM 952 C C . VAL A 1 117 ? -21.780 -0.480 46.288 1.00 44.31 117 VAL A C 1
ATOM 954 O O . VAL A 1 117 ? -22.663 -0.583 47.138 1.00 44.31 117 VAL A O 1
ATOM 957 N N . LEU A 1 118 ? -20.520 -0.178 46.621 1.00 38.25 118 LEU A N 1
ATOM 958 C CA . LEU A 1 118 ? -20.111 0.095 48.002 1.00 38.25 118 LEU A CA 1
ATOM 959 C C . LEU A 1 118 ? -20.546 1.495 48.478 1.00 38.25 118 LEU A C 1
ATOM 961 O O . LEU A 1 118 ? -20.834 1.676 49.657 1.00 38.25 118 LEU A O 1
ATOM 965 N N . CYS A 1 119 ? -20.648 2.471 47.569 1.00 37.56 119 CYS A N 1
ATOM 966 C CA . CYS A 1 119 ? -21.037 3.847 47.898 1.00 37.56 119 CYS A CA 1
ATOM 967 C C . CYS A 1 119 ? -22.559 4.037 48.072 1.00 37.56 119 CYS A C 1
ATOM 969 O O . CYS A 1 119 ? -22.983 4.967 48.743 1.00 37.56 119 CYS A O 1
ATOM 971 N N . TYR A 1 120 ? -23.385 3.124 47.545 1.00 36.38 120 TYR A N 1
ATOM 972 C CA . TYR A 1 120 ? -24.834 3.073 47.820 1.00 36.38 120 TYR A CA 1
ATOM 973 C C . TYR A 1 120 ? -25.202 2.220 49.051 1.00 36.38 120 TYR A C 1
ATOM 975 O O . TYR A 1 120 ? -26.383 1.969 49.294 1.00 36.38 120 TYR A O 1
ATOM 983 N N . LYS A 1 121 ? -24.209 1.732 49.810 1.00 34.25 121 LYS A N 1
ATOM 984 C CA . LYS A 1 121 ? -24.405 0.836 50.963 1.00 34.25 121 LYS A CA 1
ATOM 985 C C . LYS A 1 121 ? -23.780 1.363 52.266 1.00 34.25 121 LYS A C 1
ATOM 987 O O . LYS A 1 121 ? -23.425 0.563 53.132 1.00 34.25 121 LYS A O 1
ATOM 992 N N . ILE A 1 122 ? -23.663 2.686 52.388 1.00 40.91 122 ILE A N 1
ATOM 993 C CA . ILE A 1 122 ? -23.417 3.450 53.626 1.00 40.91 122 ILE A CA 1
ATOM 994 C C . ILE A 1 122 ? -24.518 4.505 53.710 1.00 40.91 122 ILE A C 1
ATOM 996 O O . ILE A 1 122 ? -25.072 4.675 54.816 1.00 40.91 122 ILE A O 1
#

Secondary structure (DSSP, 8-state):
------SSHHHHHHHHHHHHHHHHHHHHHHIIIIIHHHHHHHHHHHHHHHS-------TT-TT---HHHHHHHHHHHHHHHHHHHHHHHHHHHHHHHHHHHHHHH---THHHHHHHHHHT--

InterPro domains:
  IPR053071 GPCR1-related receptor [PTHR47023] (2-115)

Foldseek 3Di:
DQDDPPDPPVVVVVVVVVVCCVQVVLVVVCCVLPVVVLVVLVVVVVVLVPDDDDDDPCPPPPVPDDVSVVVVVVSVVVNVVSCVPVVVVVVVSVVVSVVVVVVVVVVCVVVVVVVVVVVVVD

Solvent-accessible surface area (backbone atoms only — not comparable to full-atom values): 7377 Å² total; per-residue (Å²): 143,84,82,85,93,80,71,60,66,70,54,49,54,51,50,51,52,54,54,47,50,69,51,50,49,62,50,51,48,44,43,61,72,45,52,49,53,51,49,52,53,51,53,49,54,54,52,66,70,70,55,78,88,79,88,68,89,67,87,80,49,95,80,75,64,56,72,64,58,53,51,52,51,50,54,51,49,55,50,51,56,47,48,70,56,47,50,59,52,52,53,53,51,52,51,53,49,50,53,52,50,52,63,66,55,63,70,64,50,77,62,54,53,57,52,55,60,55,68,78,70,119

Radius of gyration: 27.94 Å; Cα contacts (8 Å, |Δi|>4): 17; chains: 1; bounding box: 61×28×89 Å

Organism: NCBI:txid42155

Mean predicted aligned error: 14.2 Å

pLDDT: mean 72.7, std 17.45, range [34.25, 94.06]